Protein AF-A0AAW8Q696-F1 (afdb_monomer)

Mean predicted aligned error: 14.5 Å

Radius of gyration: 21.77 Å; Cα contacts (8 Å, |Δi|>4): 161; chains: 1; bounding box: 69×56×43 Å

Organism: Vibrio parahaemolyticus (NCBI:txid670)

pLDDT: mean 70.14, std 22.06, range [30.78, 92.94]

Sequence (154 aa):
MLDGVLHSCPKLLKLLSNDIFLSLIGHDKLLQNVKGGTFVVSIRLSGSVGLGGKNVDSDIRTVQRSINQLLGSLKGIKELKVDGKLGSRPENSKTVAAIKAFQKNLVGIARPDGRIDVNGRSHRKLTQAITVLSAKKSVPVSSSLKMKLKIKLE

Foldseek 3Di:
DDDDDDDDDDDPPPDPDPPVVDVLPPDDDPQDDDPDPQGQQADFDPWKPAVVIPQFLVRLLSLLSLLQLCVVQFPPQDRDDSRSDCPPDRVPGSLLVSQQSCCVRQLVDPGRPSMDGGVDSSNVSSSVVVSVSVVVVVPPPPPVVVVVVVVPPD

Secondary structure (DSSP, 8-state):
-------------S---THHHHHTS-S-------TTT--------SS-EETTS---HHHHHHHHHHHHHTGGGSTT-PPPP-SS---S-GGG-HHHHHHHHHIIIII--SS--SEE-TTSHHHHHHHHHHHHHHHHHH-TTTHHHHHHHHTT--

Structure (mmCIF, N/CA/C/O backbone):
data_AF-A0AAW8Q696-F1
#
_entry.id   AF-A0AAW8Q696-F1
#
loop_
_atom_site.group_PDB
_atom_site.id
_atom_site.type_symbol
_atom_site.label_atom_id
_atom_site.label_alt_id
_atom_site.label_comp_id
_atom_site.label_asym_id
_atom_site.label_entity_id
_atom_site.label_seq_id
_atom_site.pdbx_PDB_ins_code
_atom_site.Cartn_x
_atom_site.Cartn_y
_atom_site.Cartn_z
_atom_site.occupancy
_atom_site.B_iso_or_equiv
_atom_site.auth_seq_id
_atom_site.auth_comp_id
_atom_site.auth_asym_id
_atom_site.auth_atom_id
_atom_site.pdbx_PDB_model_num
ATOM 1 N N . MET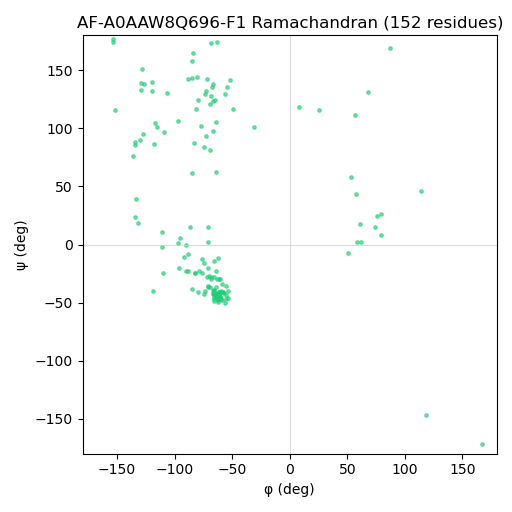 A 1 1 ? -51.187 41.915 -16.937 1.00 43.75 1 MET A N 1
ATOM 2 C CA . MET A 1 1 ? -51.667 41.929 -15.536 1.00 43.75 1 MET A CA 1
ATOM 3 C C . MET A 1 1 ? -52.135 40.526 -15.208 1.00 43.75 1 MET A C 1
ATOM 5 O O . MET A 1 1 ? -52.699 39.929 -16.117 1.00 43.75 1 MET A O 1
ATOM 9 N N . LEU A 1 2 ? -51.933 40.069 -13.960 1.00 37.84 2 LEU A N 1
ATOM 10 C CA . LEU A 1 2 ? -52.225 38.705 -13.462 1.00 37.84 2 LEU A CA 1
ATOM 11 C C . LEU A 1 2 ? -51.277 37.647 -14.096 1.00 37.84 2 LEU A C 1
ATOM 13 O O . LEU A 1 2 ? -51.055 37.695 -15.302 1.00 37.84 2 LEU A O 1
ATOM 17 N N . ASP A 1 3 ? -50.597 36.714 -13.414 1.00 36.19 3 ASP A N 1
ATOM 18 C CA . ASP A 1 3 ? -50.401 36.370 -11.984 1.00 36.19 3 ASP A CA 1
ATOM 19 C C . ASP A 1 3 ? -49.023 35.652 -11.826 1.00 36.19 3 ASP A C 1
ATOM 21 O O . ASP A 1 3 ? -48.371 35.382 -12.833 1.00 36.19 3 ASP A O 1
ATOM 25 N N . GLY A 1 4 ? -48.466 35.304 -10.651 1.00 39.47 4 GLY A N 1
ATOM 26 C CA . GLY A 1 4 ? -48.890 35.453 -9.247 1.00 39.47 4 GLY A CA 1
ATOM 27 C C . GLY A 1 4 ? -48.029 34.588 -8.283 1.00 39.47 4 GLY A C 1
ATOM 28 O O . GLY A 1 4 ? -47.050 33.984 -8.704 1.00 39.47 4 GLY A O 1
ATOM 29 N N . VAL A 1 5 ? -48.429 34.513 -7.002 1.00 40.44 5 VAL A N 1
ATOM 30 C CA . VAL A 1 5 ? -48.007 33.558 -5.931 1.00 40.44 5 VAL A CA 1
ATOM 31 C C . VAL A 1 5 ? -46.501 33.439 -5.563 1.00 40.44 5 VAL A C 1
ATOM 33 O O . VAL A 1 5 ? -45.688 32.827 -6.251 1.00 40.44 5 VAL A O 1
ATOM 36 N N . LEU A 1 6 ? -46.174 33.901 -4.345 1.00 40.28 6 LEU A N 1
ATOM 37 C CA . LEU A 1 6 ? -44.950 33.594 -3.575 1.00 40.28 6 LEU A CA 1
ATOM 38 C C . LEU A 1 6 ? -44.688 32.082 -3.435 1.00 40.28 6 LEU A C 1
ATOM 40 O O . LEU A 1 6 ? -45.605 31.369 -3.046 1.00 40.28 6 LEU A O 1
ATOM 44 N N . HIS A 1 7 ? -43.423 31.635 -3.513 1.00 36.94 7 HIS A N 1
ATOM 45 C CA . HIS A 1 7 ? -42.938 30.478 -2.734 1.00 36.94 7 HIS A CA 1
ATOM 46 C C . HIS A 1 7 ? -41.425 30.530 -2.414 1.00 36.94 7 HIS A C 1
ATOM 48 O O . HIS A 1 7 ? -40.574 30.437 -3.290 1.00 36.94 7 HIS A O 1
ATOM 54 N N . SER A 1 8 ? -41.132 30.623 -1.112 1.00 34.16 8 SER A N 1
ATOM 55 C CA . SER A 1 8 ? -39.975 30.098 -0.360 1.00 34.16 8 SER A CA 1
ATOM 56 C C . SER A 1 8 ? -38.618 29.833 -1.056 1.00 34.16 8 SER A C 1
ATOM 58 O O . SER A 1 8 ? -38.425 28.849 -1.769 1.00 34.16 8 SER A O 1
ATOM 60 N N . CYS A 1 9 ? -37.594 30.579 -0.630 1.00 35.03 9 CYS A N 1
ATOM 61 C CA . CYS A 1 9 ? -36.181 30.159 -0.646 1.00 35.03 9 CYS A CA 1
ATOM 62 C C . CYS A 1 9 ? -35.940 28.925 0.273 1.00 35.03 9 CYS A C 1
ATOM 64 O O . CYS A 1 9 ? -36.826 28.60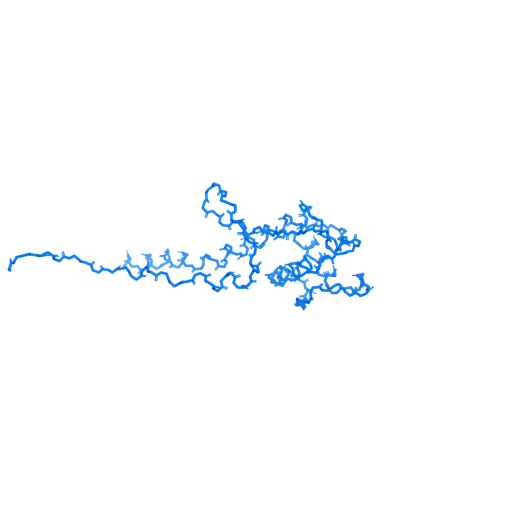1 1.070 1.00 35.03 9 CYS A O 1
ATOM 66 N N . PRO A 1 10 ? -34.738 28.295 0.323 1.00 43.28 10 PRO A N 1
ATOM 67 C CA . PRO A 1 10 ? -33.615 28.280 -0.629 1.00 43.28 10 PRO A CA 1
ATOM 68 C C . PRO A 1 10 ? -33.142 26.847 -0.998 1.00 43.28 10 PRO A C 1
ATOM 70 O O . PRO A 1 10 ? -33.110 25.956 -0.150 1.00 43.28 10 PRO A O 1
ATOM 73 N N . LYS A 1 11 ? -32.597 26.629 -2.208 1.00 34.66 11 LYS A N 1
ATOM 74 C CA . LYS A 1 11 ? -31.688 25.486 -2.470 1.00 34.66 11 LYS A CA 1
ATOM 75 C C . LYS A 1 11 ? -30.443 25.895 -3.255 1.00 34.66 11 LYS A C 1
ATOM 77 O O . LYS A 1 11 ? -30.344 25.711 -4.466 1.00 34.66 11 LYS A O 1
ATOM 82 N N . LEU A 1 12 ? -29.448 26.352 -2.492 1.00 34.38 12 LEU A N 1
ATOM 83 C CA . LEU A 1 12 ? -28.016 26.349 -2.819 1.00 34.38 12 LEU A CA 1
ATOM 84 C C . LEU A 1 12 ? -27.513 24.892 -2.958 1.00 34.38 12 LEU A C 1
ATOM 86 O O . LEU A 1 12 ? -26.712 24.399 -2.172 1.00 34.38 12 LEU A O 1
ATOM 90 N N . LEU A 1 13 ? -28.059 24.165 -3.937 1.00 33.81 13 LEU A N 1
ATOM 91 C CA . LEU A 1 13 ? -27.790 22.745 -4.174 1.00 33.81 13 LEU A CA 1
ATOM 92 C C . LEU A 1 13 ? -27.511 22.457 -5.657 1.00 33.81 13 LEU A C 1
ATOM 94 O O . LEU A 1 13 ? -27.927 21.437 -6.202 1.00 33.81 13 LEU A O 1
ATOM 98 N N . LYS A 1 14 ? -26.782 23.366 -6.313 1.00 35.00 14 LYS A N 1
ATOM 99 C CA . LYS A 1 14 ? -26.127 23.096 -7.594 1.00 35.00 14 LYS A CA 1
ATOM 100 C C . LYS A 1 14 ? -24.618 23.019 -7.390 1.00 35.00 14 LYS A C 1
ATOM 102 O O . LYS A 1 14 ? -23.929 24.028 -7.389 1.00 35.00 14 LYS A O 1
ATOM 107 N N . LEU A 1 15 ? -24.153 21.778 -7.259 1.00 34.69 15 LEU A N 1
ATOM 108 C CA . LEU A 1 15 ? -22.944 21.302 -7.932 1.00 34.69 15 LEU A CA 1
ATOM 109 C C . LEU A 1 15 ? -21.675 22.146 -7.717 1.00 34.69 15 LEU A C 1
ATOM 111 O O . LEU A 1 15 ? -21.010 22.518 -8.679 1.00 34.69 15 LEU A O 1
ATOM 115 N N . LEU A 1 16 ? -21.259 22.334 -6.461 1.00 30.78 16 LEU A N 1
ATOM 116 C CA . LEU A 1 16 ? -19.825 22.469 -6.191 1.00 30.78 16 LEU A CA 1
ATOM 117 C C . LEU A 1 16 ? -19.179 21.083 -6.309 1.00 30.78 16 LEU A C 1
ATOM 119 O O . LEU A 1 16 ? -19.064 20.336 -5.341 1.00 30.78 16 LEU A O 1
ATOM 123 N N . SER A 1 17 ? -18.868 20.752 -7.563 1.00 39.44 17 SER A N 1
ATOM 124 C CA . SER A 1 17 ? -17.909 19.765 -8.055 1.00 39.44 17 SER A CA 1
ATOM 125 C C . SER A 1 17 ? -17.248 18.837 -7.033 1.00 39.44 17 SER A C 1
ATOM 127 O O . SER A 1 17 ? -16.392 19.236 -6.245 1.00 39.44 17 SER A O 1
ATOM 129 N N . ASN A 1 18 ? -17.496 17.536 -7.200 1.00 39.22 18 ASN A N 1
ATOM 130 C CA . ASN A 1 18 ? -16.741 16.455 -6.551 1.00 39.22 18 ASN A CA 1
ATOM 131 C C . ASN A 1 18 ? -15.304 16.284 -7.121 1.00 39.22 18 ASN A C 1
ATOM 133 O O . ASN A 1 18 ? -14.650 15.266 -6.882 1.00 39.22 18 ASN A O 1
ATOM 137 N N . ASP A 1 19 ? -14.793 17.268 -7.866 1.00 41.81 19 ASP A N 1
ATOM 138 C CA . ASP A 1 19 ? -13.605 17.147 -8.725 1.00 41.81 19 ASP A CA 1
ATOM 139 C C . ASP A 1 19 ? -12.270 17.117 -7.963 1.00 41.81 19 ASP A C 1
ATOM 141 O O . ASP A 1 19 ? -11.265 16.625 -8.479 1.00 41.81 19 ASP A O 1
ATOM 145 N N . ILE A 1 20 ? -12.258 17.520 -6.688 1.00 42.31 20 ILE A N 1
ATOM 146 C CA . ILE A 1 20 ? -11.076 17.370 -5.821 1.00 42.31 20 ILE A CA 1
ATOM 147 C C . ILE A 1 20 ? -10.799 15.884 -5.509 1.00 42.31 20 ILE A C 1
ATOM 1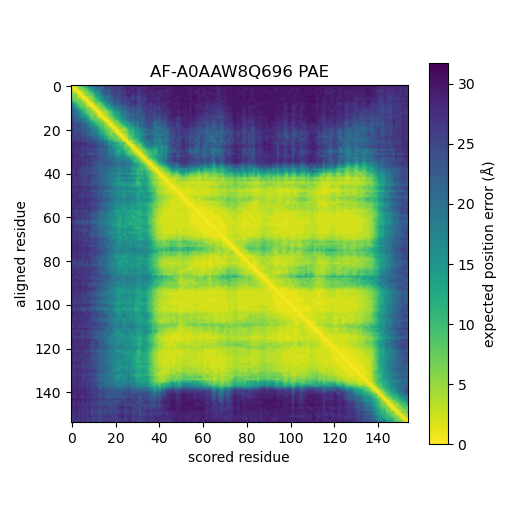49 O O . ILE A 1 20 ? -9.646 15.499 -5.306 1.00 42.31 20 ILE A O 1
ATOM 153 N N . PHE A 1 21 ? -11.820 15.014 -5.506 1.00 43.44 21 PHE A N 1
ATOM 154 C CA . PHE A 1 21 ? -11.644 13.602 -5.136 1.00 43.44 21 PHE A CA 1
ATOM 155 C C . PHE A 1 21 ? -11.271 12.685 -6.314 1.00 43.44 21 PHE A C 1
ATOM 157 O O . PHE A 1 21 ? -10.671 11.630 -6.095 1.00 43.44 21 PHE A O 1
ATOM 164 N N . LEU A 1 22 ? -11.584 13.078 -7.557 1.00 39.72 22 LEU A N 1
ATOM 165 C CA . LEU A 1 22 ? -11.191 12.328 -8.758 1.00 39.72 22 LEU A CA 1
ATOM 166 C C . LEU A 1 22 ? -9.729 12.579 -9.159 1.00 39.72 22 LEU A C 1
ATOM 168 O O . LEU A 1 22 ? -9.018 11.622 -9.462 1.00 39.72 22 LEU A O 1
ATOM 172 N N . SER A 1 23 ? -9.245 13.823 -9.069 1.00 37.66 23 SER A N 1
ATOM 173 C CA . SER A 1 23 ? -7.856 14.173 -9.421 1.00 37.66 23 SER A CA 1
ATOM 174 C C . SER A 1 23 ? -6.808 13.405 -8.590 1.00 37.66 23 SER A C 1
ATOM 176 O O . SER A 1 23 ? -5.766 12.985 -9.093 1.00 37.66 23 SER A O 1
ATOM 178 N N . LEU A 1 24 ? -7.108 13.114 -7.317 1.00 41.03 24 LEU A N 1
ATOM 179 C CA . LEU A 1 24 ? -6.182 12.416 -6.417 1.00 41.03 24 LEU A CA 1
ATOM 180 C C . LEU A 1 24 ? -6.077 10.894 -6.673 1.00 41.03 24 LEU A C 1
ATOM 182 O O . LEU A 1 24 ? -5.192 10.230 -6.121 1.00 41.03 24 LEU A O 1
ATOM 186 N N . ILE A 1 25 ? -6.985 10.315 -7.470 1.00 42.31 25 ILE A N 1
ATOM 187 C CA . ILE A 1 25 ? -7.128 8.863 -7.651 1.00 42.31 25 ILE A CA 1
ATOM 188 C C . ILE A 1 25 ? -7.320 8.546 -9.139 1.00 42.31 25 ILE A C 1
ATOM 190 O O . ILE A 1 25 ? -8.427 8.260 -9.584 1.00 42.31 25 ILE A O 1
ATOM 194 N N . GLY A 1 26 ? -6.209 8.612 -9.880 1.00 39.75 26 GLY A N 1
ATOM 195 C CA . GLY A 1 26 ? -6.126 8.564 -11.343 1.00 39.75 26 GLY A CA 1
ATOM 196 C C . GLY A 1 26 ? -7.188 7.742 -12.086 1.00 39.75 26 GLY A C 1
ATOM 197 O O . GLY A 1 26 ? -7.055 6.530 -12.206 1.00 39.75 26 GLY A O 1
ATOM 198 N N . HIS A 1 27 ? -8.172 8.466 -12.625 1.00 39.62 27 HIS A N 1
ATOM 199 C CA . HIS A 1 27 ? -8.895 8.294 -13.897 1.00 39.62 27 HIS A CA 1
ATOM 200 C C . HIS A 1 27 ? -9.535 6.951 -14.316 1.00 39.62 27 HIS A C 1
ATOM 202 O O . HIS A 1 27 ? -10.307 6.987 -15.268 1.00 39.62 27 HIS A O 1
ATOM 208 N N . ASP A 1 28 ? -9.355 5.824 -13.621 1.00 43.56 28 ASP A N 1
ATOM 209 C CA . ASP A 1 28 ? -10.126 4.597 -13.899 1.00 43.56 28 ASP A CA 1
ATOM 210 C C . ASP A 1 28 ? -10.799 4.041 -12.635 1.00 43.56 28 ASP A C 1
ATOM 212 O O . ASP A 1 28 ? -10.215 3.325 -11.815 1.00 43.56 28 ASP A O 1
ATOM 216 N N . LYS A 1 29 ? -12.066 4.426 -12.451 1.00 50.34 29 LYS A N 1
ATOM 217 C CA . LYS A 1 29 ? -12.941 3.917 -11.390 1.00 50.34 29 LYS A CA 1
ATOM 218 C C . LYS A 1 29 ? -14.315 3.574 -11.939 1.00 50.34 29 LYS A C 1
ATOM 220 O O . LYS A 1 29 ? -15.255 4.362 -11.844 1.00 50.34 29 LYS A O 1
ATOM 225 N N . LEU A 1 30 ? -14.458 2.341 -12.415 1.00 37.75 30 LEU A N 1
ATOM 226 C CA . LEU A 1 30 ? -15.775 1.749 -12.620 1.00 37.75 30 LEU A CA 1
ATOM 227 C C . LEU A 1 30 ? -16.484 1.592 -11.260 1.00 37.75 30 LEU A C 1
ATOM 229 O O . LEU A 1 30 ? -16.131 0.726 -10.453 1.00 37.75 30 LEU A O 1
ATOM 233 N N . LEU A 1 31 ? -17.464 2.459 -10.998 1.00 42.75 31 LEU A N 1
ATOM 234 C CA . LEU A 1 31 ? -18.213 2.516 -9.743 1.00 42.75 31 LEU A CA 1
ATOM 235 C C . LEU A 1 31 ? -19.171 1.324 -9.634 1.00 42.75 31 LEU A C 1
ATOM 237 O O . LEU A 1 31 ? -20.298 1.371 -10.122 1.00 42.75 31 LEU A O 1
ATOM 241 N N . GLN A 1 32 ? -18.734 0.238 -8.996 1.00 40.75 32 GLN A N 1
ATOM 242 C CA . GLN A 1 32 ? -19.605 -0.919 -8.794 1.00 40.75 32 GLN A CA 1
ATOM 243 C C . GLN A 1 32 ? -20.602 -0.651 -7.662 1.00 40.75 32 GLN A C 1
ATOM 245 O O . GLN A 1 32 ? -20.278 -0.702 -6.476 1.00 40.75 32 GLN A O 1
ATOM 250 N N . ASN A 1 33 ? -21.830 -0.347 -8.082 1.00 40.38 33 ASN A N 1
ATOM 251 C CA . ASN A 1 33 ? -22.988 -0.048 -7.252 1.00 40.38 33 ASN A CA 1
ATOM 252 C C . ASN A 1 33 ? -23.471 -1.303 -6.498 1.00 40.38 33 ASN A C 1
ATOM 254 O O . ASN A 1 33 ? -24.400 -1.992 -6.922 1.00 40.38 33 ASN A O 1
ATOM 258 N N . VAL A 1 34 ? -22.813 -1.630 -5.384 1.00 42.78 34 VAL A N 1
ATOM 259 C CA . VAL A 1 34 ? -23.270 -2.681 -4.467 1.00 42.78 34 VAL A CA 1
ATOM 260 C C . VAL A 1 34 ? -24.486 -2.193 -3.675 1.00 42.78 34 VAL A C 1
ATOM 262 O O . VAL A 1 34 ? -24.477 -1.103 -3.104 1.00 42.78 34 VAL A O 1
ATOM 265 N N . LYS A 1 35 ? -25.551 -3.007 -3.674 1.00 39.28 35 LYS A N 1
ATOM 266 C CA . LYS A 1 35 ? -26.872 -2.680 -3.110 1.00 39.28 35 LYS A CA 1
ATOM 267 C C . LYS A 1 35 ? -26.743 -2.120 -1.683 1.00 39.28 35 LYS A C 1
ATOM 269 O O . LYS A 1 35 ? -26.319 -2.842 -0.786 1.00 39.28 35 LYS A O 1
ATOM 274 N N . GLY A 1 36 ? -27.138 -0.858 -1.483 1.00 39.25 36 GLY A N 1
ATOM 275 C CA . GLY A 1 36 ? -27.087 -0.187 -0.174 1.00 39.25 36 GLY A CA 1
ATOM 276 C C . GLY A 1 36 ? -26.109 0.991 -0.065 1.00 39.25 36 GLY A C 1
ATOM 277 O O . GLY A 1 36 ? -25.370 1.074 0.913 1.00 39.25 36 GLY A O 1
ATOM 278 N N . GLY A 1 37 ? -26.090 1.899 -1.052 1.00 43.47 37 GLY A N 1
ATOM 279 C CA . GLY A 1 37 ? -25.585 3.283 -0.921 1.00 43.47 37 GLY A CA 1
ATOM 280 C C . GLY A 1 37 ? -24.103 3.481 -0.565 1.00 43.47 37 GLY A C 1
ATOM 281 O O . GLY A 1 37 ? -23.661 4.616 -0.397 1.00 43.47 37 GLY A O 1
ATOM 282 N N . THR A 1 38 ? -23.325 2.408 -0.435 1.00 45.44 38 THR A N 1
ATOM 283 C CA . THR A 1 38 ? -21.959 2.455 0.090 1.00 45.44 38 THR A CA 1
ATOM 284 C C . THR A 1 38 ? -20.966 2.507 -1.061 1.00 45.44 38 THR A C 1
ATOM 286 O O . THR A 1 38 ? -20.716 1.505 -1.728 1.00 45.44 38 THR A O 1
ATOM 289 N N . PHE A 1 39 ? -20.371 3.680 -1.282 1.00 55.53 39 PHE A N 1
ATOM 290 C CA . PHE A 1 39 ? -19.318 3.873 -2.277 1.00 55.53 39 PHE A CA 1
ATOM 291 C C . PHE A 1 39 ? -18.051 3.101 -1.871 1.00 55.53 39 PHE A C 1
ATOM 293 O O . PHE A 1 39 ? -17.256 3.555 -1.046 1.00 55.53 39 PHE A O 1
ATOM 300 N N . VAL A 1 40 ? -17.864 1.908 -2.438 1.00 56.84 40 VAL A N 1
ATOM 301 C CA . VAL A 1 40 ? -16.670 1.089 -2.202 1.00 56.84 40 VAL A CA 1
ATOM 302 C C . VAL A 1 40 ? -15.498 1.595 -3.043 1.00 56.84 40 VAL A C 1
ATOM 304 O O . VAL A 1 40 ? -15.575 1.690 -4.268 1.00 56.84 40 VAL A O 1
ATOM 307 N N . VAL A 1 41 ? -14.372 1.905 -2.396 1.00 72.12 41 VAL A N 1
ATOM 308 C CA . VAL A 1 41 ? -13.147 2.296 -3.103 1.00 72.12 41 VAL A CA 1
ATOM 309 C C . VAL A 1 41 ? -12.427 1.026 -3.538 1.00 72.12 41 VAL A C 1
ATOM 311 O O . VAL A 1 41 ? -11.573 0.512 -2.819 1.00 72.12 41 VAL A O 1
ATOM 314 N N . SER A 1 42 ? -12.780 0.510 -4.717 1.00 72.00 42 SER A N 1
ATOM 315 C CA . SER A 1 42 ? -12.051 -0.606 -5.323 1.00 72.00 42 SER A CA 1
ATOM 316 C C . SER A 1 42 ? -10.644 -0.157 -5.704 1.00 72.00 42 SER A C 1
ATOM 318 O O . SER A 1 42 ? -10.478 0.767 -6.499 1.00 72.00 42 SER A O 1
ATOM 320 N N . ILE A 1 43 ? -9.637 -0.851 -5.180 1.00 83.19 43 ILE A N 1
ATOM 321 C CA . ILE A 1 43 ? -8.294 -0.842 -5.760 1.00 83.19 43 ILE A CA 1
ATOM 322 C C . ILE A 1 43 ? -8.283 -1.911 -6.860 1.00 83.19 43 ILE A C 1
ATOM 324 O O . ILE A 1 43 ? -8.962 -2.935 -6.748 1.00 83.19 43 ILE A O 1
ATOM 328 N N . ARG A 1 44 ? -7.572 -1.644 -7.955 1.00 85.06 44 ARG A N 1
ATOM 329 C CA . ARG A 1 44 ? -7.316 -2.600 -9.035 1.00 85.06 44 ARG A CA 1
ATOM 330 C C . ARG A 1 44 ? -5.809 -2.661 -9.249 1.00 85.06 44 ARG A C 1
ATOM 332 O O . ARG A 1 44 ? -5.149 -1.628 -9.200 1.00 85.06 44 ARG A O 1
ATOM 339 N N . LEU A 1 45 ? -5.292 -3.870 -9.445 1.00 85.81 45 LEU A N 1
ATOM 340 C CA . LEU A 1 45 ? -3.895 -4.137 -9.778 1.00 85.81 45 LEU A CA 1
ATOM 341 C C . LEU A 1 45 ? -3.885 -5.046 -11.009 1.00 85.81 45 LEU A C 1
ATOM 343 O O . LEU A 1 45 ? -4.627 -6.030 -11.043 1.00 85.81 45 LEU A O 1
ATOM 347 N N . SER A 1 46 ? -3.070 -4.719 -12.010 1.00 87.56 46 SER A N 1
ATOM 348 C CA . SER A 1 46 ? -2.907 -5.518 -13.234 1.00 87.56 46 SER A CA 1
ATOM 349 C C . SER A 1 46 ? -2.002 -6.743 -13.041 1.00 87.56 46 SER A C 1
ATOM 351 O O . SER A 1 46 ? -2.090 -7.721 -13.785 1.00 87.56 46 SER A O 1
ATOM 353 N N . GLY A 1 47 ? -1.126 -6.702 -12.036 1.00 87.75 47 GLY A N 1
ATOM 354 C CA . GLY A 1 47 ? -0.227 -7.779 -11.649 1.00 87.75 47 GLY A CA 1
ATOM 355 C C . GLY A 1 47 ? 0.157 -7.713 -10.171 1.00 87.75 47 GLY A C 1
ATOM 356 O O . GLY A 1 47 ? -0.242 -6.814 -9.432 1.00 87.75 47 GLY A O 1
ATOM 357 N N . SER A 1 48 ? 0.927 -8.702 -9.721 1.00 90.88 48 SER A N 1
ATOM 358 C CA . SER A 1 48 ? 1.427 -8.741 -8.347 1.00 90.88 48 SER A CA 1
ATOM 359 C C . SER A 1 48 ? 2.525 -7.695 -8.114 1.00 90.88 48 SER A C 1
ATOM 361 O O . SER A 1 48 ? 3.364 -7.455 -8.985 1.00 90.88 48 SER A O 1
ATOM 363 N N . VAL A 1 49 ? 2.534 -7.085 -6.927 1.00 90.81 49 VAL A N 1
ATOM 364 C CA . VAL A 1 49 ? 3.475 -6.017 -6.543 1.00 90.81 49 VAL A CA 1
ATOM 365 C C . VAL A 1 49 ? 4.304 -6.441 -5.335 1.00 90.81 49 VAL A C 1
ATOM 367 O O . VAL A 1 49 ? 3.750 -6.886 -4.333 1.00 90.81 49 VAL A O 1
ATOM 370 N N . GLY A 1 50 ? 5.621 -6.254 -5.397 1.00 90.75 50 GLY A N 1
ATOM 371 C CA . GLY A 1 50 ? 6.565 -6.542 -4.320 1.00 90.75 50 GLY A CA 1
ATOM 372 C C . GLY A 1 50 ? 7.596 -7.608 -4.698 1.00 90.75 50 GLY A C 1
ATOM 373 O O . GLY A 1 50 ? 8.040 -7.695 -5.846 1.00 90.75 50 GLY A O 1
ATOM 374 N N . LEU A 1 51 ? 8.009 -8.416 -3.719 1.00 90.94 51 LEU A N 1
ATOM 375 C CA . LEU A 1 51 ? 9.011 -9.466 -3.928 1.00 90.94 51 LEU A CA 1
ATOM 376 C C . LEU A 1 51 ? 8.505 -10.550 -4.893 1.00 90.94 51 LEU A C 1
ATOM 378 O O . LEU A 1 51 ? 7.438 -11.129 -4.691 1.00 90.94 51 LEU A O 1
ATOM 382 N N . GLY A 1 52 ? 9.264 -10.799 -5.966 1.00 86.06 52 GLY A N 1
ATOM 383 C CA . GLY A 1 52 ? 8.889 -11.739 -7.032 1.00 86.06 52 GLY A CA 1
ATOM 384 C C . GLY A 1 52 ? 7.596 -11.380 -7.783 1.00 86.06 52 GLY A C 1
ATOM 385 O O . GLY A 1 52 ? 6.983 -12.261 -8.386 1.00 86.06 52 GLY A O 1
ATOM 386 N N . GLY A 1 53 ? 7.132 -10.129 -7.690 1.00 88.50 53 GLY A N 1
ATOM 387 C CA . GLY A 1 53 ? 5.935 -9.641 -8.377 1.00 88.50 53 GLY A CA 1
ATOM 388 C C . GLY A 1 53 ? 6.191 -9.206 -9.824 1.00 88.50 53 GLY A C 1
ATOM 389 O O . GLY A 1 53 ? 7.331 -8.956 -10.213 1.00 88.50 53 GLY A O 1
ATOM 390 N N . LYS A 1 54 ? 5.114 -9.049 -10.608 1.00 90.12 54 LYS A N 1
ATOM 391 C CA . LYS A 1 54 ? 5.164 -8.457 -11.962 1.00 90.12 54 LYS A CA 1
ATOM 392 C C . LYS A 1 54 ? 5.624 -6.994 -11.936 1.00 90.12 54 LYS A C 1
ATOM 394 O O . LYS A 1 54 ? 6.259 -6.548 -12.883 1.00 90.12 54 LYS A O 1
ATOM 399 N N . ASN A 1 55 ? 5.336 -6.269 -10.850 1.00 90.12 55 ASN A N 1
ATOM 400 C CA . ASN A 1 55 ? 5.932 -4.962 -10.557 1.00 90.12 55 ASN A CA 1
ATOM 401 C C . ASN A 1 55 ? 5.710 -3.903 -11.656 1.00 90.12 55 ASN A C 1
ATOM 403 O O . ASN A 1 55 ? 6.613 -3.145 -12.002 1.00 90.12 55 ASN A O 1
ATOM 407 N N . VAL A 1 56 ? 4.480 -3.839 -12.178 1.00 91.00 56 VAL A N 1
ATOM 408 C CA . VAL A 1 56 ? 4.037 -2.801 -13.124 1.00 91.00 56 VAL A CA 1
ATOM 409 C C . VAL A 1 56 ? 4.008 -1.440 -12.418 1.00 91.00 56 VAL A C 1
ATOM 411 O O . VAL A 1 56 ? 3.560 -1.351 -11.273 1.00 91.00 56 VAL A O 1
ATOM 414 N N . ASP A 1 57 ? 4.468 -0.371 -13.076 1.00 90.38 57 ASP A N 1
ATOM 415 C CA . ASP A 1 57 ? 4.634 0.941 -12.432 1.00 90.38 57 ASP A CA 1
ATOM 416 C C . ASP A 1 57 ? 3.300 1.518 -11.918 1.00 90.38 57 ASP A C 1
ATOM 418 O O . ASP A 1 57 ? 3.238 2.011 -10.789 1.00 90.38 57 ASP A O 1
ATOM 422 N N . SER A 1 58 ? 2.216 1.376 -12.690 1.00 87.19 58 SER A N 1
ATOM 423 C CA . SER A 1 58 ? 0.853 1.776 -12.314 1.00 87.19 58 SER A CA 1
ATOM 424 C C . SER A 1 58 ? 0.400 1.130 -11.002 1.00 87.19 58 SER A C 1
ATOM 426 O O . SER A 1 58 ? -0.152 1.795 -10.118 1.00 87.19 58 SER A O 1
ATOM 428 N N . ASP A 1 59 ? 0.689 -0.160 -10.847 1.00 87.50 59 ASP A N 1
ATOM 429 C CA . ASP A 1 59 ? 0.328 -0.956 -9.680 1.00 87.50 59 ASP A CA 1
ATOM 430 C C . ASP A 1 59 ? 1.210 -0.576 -8.479 1.00 87.50 59 ASP A C 1
ATOM 432 O O . ASP A 1 59 ? 0.706 -0.406 -7.366 1.00 87.50 59 ASP A O 1
ATOM 436 N N . ILE A 1 60 ? 2.509 -0.332 -8.701 1.00 90.06 60 ILE A N 1
ATOM 437 C CA . ILE A 1 60 ? 3.431 0.165 -7.668 1.00 90.06 60 ILE A CA 1
ATOM 438 C C . ILE A 1 60 ? 2.990 1.545 -7.161 1.00 90.06 60 ILE A C 1
ATOM 440 O O . ILE A 1 60 ? 2.880 1.726 -5.948 1.00 90.06 60 ILE A O 1
ATOM 444 N N . ARG A 1 61 ? 2.672 2.503 -8.046 1.00 91.56 61 ARG A N 1
ATOM 4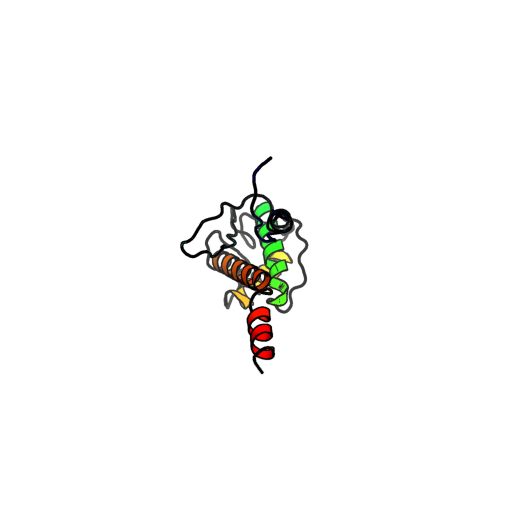45 C CA . ARG A 1 61 ? 2.157 3.835 -7.656 1.00 91.56 61 ARG A CA 1
ATOM 446 C C . ARG A 1 61 ? 0.873 3.720 -6.844 1.00 91.56 61 ARG A C 1
ATOM 448 O O . ARG A 1 61 ? 0.683 4.445 -5.867 1.00 91.56 61 ARG A O 1
ATOM 455 N N . THR A 1 62 ? -0.006 2.804 -7.243 1.00 89.12 62 THR A N 1
ATOM 456 C CA . THR A 1 62 ? -1.276 2.538 -6.562 1.00 89.12 62 THR A CA 1
ATOM 457 C C . THR A 1 62 ? -1.046 1.994 -5.153 1.00 89.12 62 THR A C 1
ATOM 459 O O . THR A 1 62 ? -1.641 2.502 -4.198 1.00 89.12 62 THR A O 1
ATOM 462 N N . VAL A 1 63 ? -0.122 1.043 -4.983 1.00 89.88 63 VAL A N 1
ATOM 463 C CA . VAL A 1 63 ? 0.275 0.515 -3.668 1.00 89.88 63 VAL A CA 1
ATOM 464 C C . VAL A 1 63 ? 0.973 1.582 -2.815 1.00 89.88 63 VAL A C 1
ATOM 466 O O . VAL A 1 63 ? 0.577 1.770 -1.666 1.00 89.88 63 VAL A O 1
ATOM 469 N N . GLN A 1 64 ? 1.936 2.333 -3.362 1.00 92.81 64 GLN A N 1
ATOM 470 C CA . GLN A 1 64 ? 2.633 3.427 -2.666 1.00 92.81 64 GLN A CA 1
ATOM 471 C C . GLN A 1 64 ? 1.642 4.477 -2.134 1.00 92.81 64 GLN A C 1
ATOM 473 O O . GLN A 1 64 ? 1.647 4.784 -0.942 1.00 92.81 64 GLN A O 1
ATOM 478 N N . ARG A 1 65 ? 0.726 4.967 -2.983 1.00 90.69 65 ARG A N 1
ATOM 479 C CA . ARG A 1 65 ? -0.313 5.937 -2.590 1.00 90.69 65 ARG A CA 1
ATOM 480 C C . ARG A 1 65 ? -1.253 5.373 -1.518 1.00 90.69 65 ARG A C 1
ATOM 482 O O . ARG A 1 65 ? -1.577 6.079 -0.566 1.00 90.69 65 ARG A O 1
ATOM 489 N N . SER A 1 66 ? -1.667 4.112 -1.647 1.00 88.88 66 SER A N 1
ATOM 490 C CA . SER A 1 66 ? -2.565 3.461 -0.680 1.00 88.88 66 SER A CA 1
ATOM 491 C C . SER A 1 66 ? -1.897 3.269 0.685 1.00 88.88 66 SER A C 1
ATOM 493 O O . SER A 1 66 ? -2.506 3.535 1.717 1.00 88.88 66 SER A O 1
ATOM 495 N N . ILE A 1 67 ? -0.624 2.865 0.711 1.00 89.94 67 ILE A N 1
ATOM 496 C CA . ILE A 1 67 ? 0.156 2.755 1.950 1.00 89.94 67 ILE A CA 1
ATOM 497 C C . ILE A 1 67 ? 0.332 4.132 2.604 1.00 89.94 67 ILE A C 1
ATOM 499 O O . ILE A 1 67 ? 0.132 4.242 3.812 1.00 89.94 67 ILE A O 1
ATOM 503 N N . ASN A 1 68 ? 0.607 5.186 1.827 1.00 90.38 68 ASN A N 1
ATOM 504 C CA . ASN A 1 68 ? 0.712 6.550 2.357 1.00 90.38 68 ASN A CA 1
ATOM 505 C C . ASN A 1 68 ? -0.594 7.019 3.023 1.00 90.38 68 ASN A C 1
ATOM 507 O O . ASN A 1 68 ? -0.577 7.600 4.106 1.00 90.38 68 ASN A O 1
ATOM 511 N N . GLN A 1 69 ? -1.751 6.689 2.441 1.00 85.75 69 GLN A N 1
ATOM 512 C CA . GLN A 1 69 ? -3.054 6.964 3.061 1.00 85.75 69 GLN A CA 1
ATOM 513 C C . GLN A 1 69 ? -3.273 6.205 4.385 1.00 85.75 69 GLN A C 1
ATOM 515 O O . GLN A 1 69 ? -4.066 6.654 5.213 1.00 85.75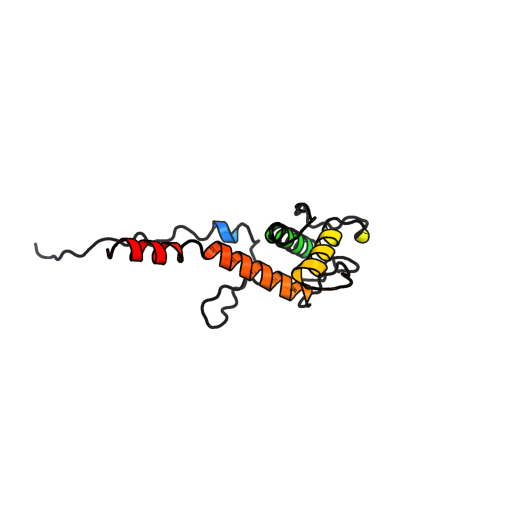 69 GLN A O 1
ATOM 520 N N . LEU A 1 70 ? -2.567 5.089 4.599 1.00 85.19 70 LEU A N 1
ATOM 521 C CA . LEU A 1 70 ? -2.657 4.219 5.777 1.00 85.19 70 LEU A CA 1
ATOM 522 C C . LEU A 1 70 ? -1.579 4.484 6.843 1.00 85.19 70 LEU A C 1
ATOM 524 O O . LEU A 1 70 ? -1.596 3.805 7.869 1.00 85.19 70 LEU A O 1
ATOM 528 N N . LEU A 1 71 ? -0.678 5.462 6.665 1.00 85.19 71 LEU A N 1
ATOM 529 C CA . LEU A 1 71 ? 0.441 5.722 7.594 1.00 85.19 71 LEU A CA 1
ATOM 530 C C . LEU A 1 71 ? -0.006 5.914 9.048 1.00 85.19 71 LEU A C 1
ATOM 532 O O . LEU A 1 71 ? 0.600 5.348 9.951 1.00 85.19 71 LEU A O 1
ATOM 536 N N . GLY A 1 72 ? -1.124 6.609 9.286 1.00 79.06 72 GLY A N 1
ATOM 537 C CA . GLY A 1 72 ? -1.688 6.780 10.635 1.00 79.06 72 GLY A CA 1
ATOM 538 C C . GLY A 1 72 ? -2.126 5.475 11.323 1.00 79.06 72 GLY A C 1
ATOM 539 O O . GLY A 1 72 ? -2.418 5.475 12.513 1.00 79.06 72 GLY A O 1
ATOM 540 N N . SER A 1 73 ? -2.186 4.356 10.594 1.00 76.12 73 SER A N 1
ATOM 541 C CA . SER A 1 73 ? -2.450 3.004 11.112 1.00 76.12 73 SER A CA 1
ATOM 542 C C . SER A 1 73 ? -1.230 2.068 11.033 1.00 76.12 73 SER A C 1
ATOM 544 O O . SER A 1 73 ? -1.319 0.922 11.470 1.00 76.12 73 SER A O 1
ATOM 546 N N . LEU A 1 74 ? -0.095 2.524 10.490 1.00 79.88 74 LEU A N 1
ATOM 547 C CA . LEU A 1 74 ? 1.122 1.733 10.287 1.00 79.88 74 LEU A CA 1
ATOM 548 C C . LEU A 1 74 ? 2.270 2.283 11.140 1.00 79.88 74 LEU A C 1
ATOM 550 O O . LEU A 1 74 ? 2.926 3.260 10.787 1.00 79.88 74 LEU A O 1
ATOM 554 N N . LYS A 1 75 ? 2.551 1.624 12.268 1.00 76.56 75 LYS A N 1
ATOM 555 C CA . LYS A 1 75 ? 3.659 2.013 13.152 1.00 76.56 75 LYS A CA 1
ATOM 556 C C . LYS A 1 75 ? 5.016 1.770 12.475 1.00 76.56 75 LYS A C 1
ATOM 558 O O . LYS A 1 75 ? 5.246 0.705 11.907 1.00 76.56 75 LYS A O 1
ATOM 563 N N . GLY A 1 76 ? 5.924 2.741 12.592 1.00 75.94 76 GLY A N 1
ATOM 564 C CA . GLY A 1 76 ? 7.327 2.613 12.171 1.00 75.94 76 GLY A CA 1
ATOM 565 C C . GLY A 1 76 ? 7.603 2.771 10.670 1.00 75.94 76 GLY A C 1
ATOM 566 O O . GLY A 1 76 ? 8.735 2.547 10.249 1.00 75.94 76 GLY A O 1
ATOM 567 N N . ILE A 1 77 ? 6.616 3.167 9.859 1.00 83.88 77 ILE A N 1
ATOM 568 C CA . ILE A 1 77 ? 6.793 3.423 8.422 1.00 83.88 77 ILE A CA 1
ATOM 569 C C . ILE A 1 77 ? 6.769 4.928 8.147 1.00 83.88 77 ILE A C 1
ATOM 571 O O . ILE A 1 77 ? 5.879 5.640 8.603 1.00 83.88 77 ILE A O 1
ATOM 575 N N . LYS A 1 78 ? 7.766 5.408 7.394 1.00 85.81 78 LYS A N 1
ATOM 576 C CA . LYS A 1 78 ? 7.802 6.771 6.842 1.00 85.81 78 LYS A CA 1
ATOM 577 C C . LYS A 1 78 ? 7.039 6.817 5.518 1.00 85.81 78 LYS A C 1
ATOM 579 O O . LYS A 1 78 ? 6.912 5.795 4.847 1.00 85.81 78 LYS A O 1
ATOM 584 N N . GLU A 1 79 ? 6.585 8.005 5.130 1.00 88.19 79 GLU A N 1
ATOM 585 C CA . GLU A 1 79 ? 5.937 8.215 3.836 1.00 88.19 79 GLU A CA 1
ATOM 586 C C . GLU A 1 79 ? 6.819 7.741 2.667 1.00 88.19 79 GLU A C 1
ATOM 588 O O . GLU A 1 79 ? 8.031 7.976 2.630 1.00 88.19 79 GLU A O 1
ATOM 593 N N . LEU A 1 80 ? 6.202 7.035 1.717 1.00 88.88 80 LEU A N 1
ATOM 594 C CA . LEU A 1 80 ? 6.851 6.551 0.505 1.00 88.88 80 LEU A CA 1
ATOM 595 C C . LEU A 1 80 ? 6.781 7.606 -0.597 1.00 88.88 80 LEU A C 1
ATOM 597 O O . LEU A 1 80 ? 5.744 8.231 -0.816 1.00 88.88 80 LEU A O 1
ATOM 601 N N . LYS A 1 81 ? 7.847 7.727 -1.388 1.00 90.44 81 LYS A N 1
ATOM 602 C CA . LYS A 1 81 ? 7.785 8.470 -2.650 1.00 90.44 81 LYS A CA 1
ATOM 603 C C . LYS A 1 81 ? 6.900 7.698 -3.636 1.00 90.44 81 LYS A C 1
ATOM 605 O O . LYS A 1 81 ? 7.137 6.515 -3.857 1.00 90.44 81 LYS A O 1
ATOM 610 N N . VAL A 1 82 ? 5.902 8.350 -4.238 1.00 90.81 82 VAL A N 1
ATOM 611 C CA . VAL A 1 82 ? 4.999 7.726 -5.231 1.00 90.81 82 VAL A CA 1
ATOM 612 C C . VAL A 1 82 ? 5.628 7.778 -6.632 1.00 90.81 82 VAL A C 1
ATOM 614 O O . VAL A 1 82 ? 5.138 8.433 -7.552 1.00 90.81 82 VAL A O 1
ATOM 617 N N . ASP A 1 83 ? 6.783 7.133 -6.779 1.00 86.44 83 ASP A N 1
ATOM 618 C CA . ASP A 1 83 ? 7.593 7.135 -8.002 1.00 86.44 83 ASP A CA 1
ATOM 619 C C . ASP A 1 83 ? 7.287 5.982 -8.972 1.00 86.44 83 ASP A C 1
ATOM 621 O O . ASP A 1 83 ? 7.741 6.030 -10.116 1.00 86.44 83 ASP A O 1
ATOM 625 N N . GLY A 1 84 ? 6.501 4.985 -8.551 1.00 87.62 84 GLY A N 1
ATOM 626 C CA . GLY A 1 84 ? 6.217 3.784 -9.339 1.00 87.62 84 GLY A CA 1
ATOM 627 C C . GLY A 1 84 ? 7.377 2.795 -9.408 1.00 87.62 84 GLY A C 1
ATOM 628 O O . GLY A 1 84 ? 7.368 1.915 -10.263 1.00 87.62 84 GLY A O 1
ATOM 629 N N . LYS A 1 85 ? 8.389 2.928 -8.540 1.00 88.88 85 LYS A N 1
ATOM 630 C CA . LYS A 1 85 ? 9.603 2.109 -8.573 1.00 88.88 85 LYS A CA 1
ATOM 631 C C . LYS A 1 85 ? 9.784 1.311 -7.283 1.00 88.88 85 LYS A C 1
ATOM 633 O O . LYS A 1 85 ? 9.592 1.790 -6.168 1.00 88.88 85 LYS A O 1
ATOM 638 N N . LEU A 1 86 ? 10.223 0.066 -7.447 1.00 85.25 86 LEU A N 1
ATOM 639 C CA . LEU A 1 86 ? 10.771 -0.744 -6.356 1.00 85.25 86 LEU A CA 1
ATOM 640 C C . LEU A 1 86 ? 12.293 -0.562 -6.219 1.00 85.25 86 LEU A C 1
ATOM 642 O O . LEU A 1 86 ? 12.821 -0.728 -5.122 1.00 85.25 86 LEU A O 1
ATOM 646 N N . GLY A 1 87 ? 12.972 -0.141 -7.289 1.00 82.38 87 GLY A N 1
ATOM 647 C CA . GLY A 1 87 ? 14.434 -0.067 -7.373 1.00 82.38 87 GLY A CA 1
ATOM 648 C C . GLY A 1 87 ? 15.055 -1.388 -7.839 1.00 82.38 87 GLY A C 1
ATOM 649 O O . GLY A 1 87 ? 14.376 -2.409 -7.905 1.00 82.38 87 GLY A O 1
ATOM 650 N N . SER A 1 88 ? 16.350 -1.368 -8.164 1.00 81.06 88 SER A N 1
ATOM 651 C CA . SER A 1 88 ? 17.069 -2.508 -8.767 1.00 81.06 88 SER A CA 1
ATOM 652 C C . SER A 1 88 ? 17.202 -3.736 -7.854 1.00 81.06 88 SER A C 1
ATOM 654 O O . SER A 1 88 ? 17.552 -4.812 -8.320 1.00 81.06 88 SER A O 1
ATOM 656 N N . ARG A 1 89 ? 16.943 -3.566 -6.552 1.00 84.75 89 ARG A N 1
ATOM 657 C CA . ARG A 1 89 ? 16.977 -4.601 -5.512 1.00 84.75 89 ARG A CA 1
ATOM 658 C C . ARG A 1 89 ? 15.680 -4.543 -4.695 1.00 84.75 89 ARG A C 1
ATOM 660 O O . ARG A 1 89 ? 15.618 -3.771 -3.731 1.00 84.75 89 ARG A O 1
ATOM 667 N N . PRO A 1 90 ? 14.614 -5.272 -5.084 1.00 82.56 90 PRO A N 1
ATOM 668 C CA . PRO A 1 90 ? 13.301 -5.162 -4.445 1.00 82.56 90 PRO A CA 1
ATOM 669 C C . PRO A 1 90 ? 13.327 -5.526 -2.953 1.00 82.56 90 PRO A C 1
ATOM 671 O O . PRO A 1 90 ? 12.582 -4.941 -2.171 1.00 82.56 90 PRO A O 1
ATOM 674 N N . GLU A 1 91 ? 14.217 -6.418 -2.522 1.00 84.38 91 GLU A N 1
ATOM 675 C CA . GLU A 1 91 ? 14.419 -6.802 -1.122 1.00 84.38 91 GLU A CA 1
ATOM 676 C C . GLU A 1 91 ? 14.861 -5.641 -0.219 1.00 84.38 91 GLU A C 1
ATOM 678 O O . GLU A 1 91 ? 14.471 -5.601 0.947 1.00 84.38 91 GLU A O 1
ATOM 683 N N . ASN A 1 92 ? 15.577 -4.660 -0.778 1.00 86.12 92 ASN A N 1
ATOM 684 C CA . ASN A 1 92 ? 16.008 -3.437 -0.093 1.00 86.12 92 ASN A CA 1
ATOM 685 C C . ASN A 1 92 ? 15.049 -2.253 -0.329 1.00 86.12 92 ASN A C 1
ATOM 687 O O . ASN A 1 92 ? 15.318 -1.121 0.081 1.00 86.12 92 ASN A O 1
ATOM 691 N N . SER A 1 93 ? 13.921 -2.485 -1.004 1.00 88.25 93 SER A N 1
ATOM 692 C CA . SER A 1 93 ? 12.977 -1.429 -1.341 1.00 88.25 93 SER A CA 1
ATOM 693 C C . SER A 1 93 ? 12.198 -0.941 -0.123 1.00 88.25 93 SER A C 1
ATOM 695 O O . SER A 1 93 ? 11.554 -1.723 0.583 1.00 88.25 93 SER A O 1
ATOM 697 N N . LYS A 1 94 ? 12.131 0.385 0.047 1.00 89.81 94 LYS A N 1
ATOM 698 C CA . LYS A 1 94 ? 11.233 1.034 1.019 1.00 89.81 94 LYS A CA 1
ATOM 699 C C . LYS A 1 94 ? 9.772 0.620 0.793 1.00 89.81 94 LYS A C 1
ATOM 701 O O . LYS A 1 94 ? 9.043 0.406 1.759 1.00 89.81 94 LYS A O 1
ATOM 706 N N . THR A 1 95 ? 9.372 0.424 -0.467 1.00 91.00 95 THR A N 1
ATOM 707 C CA . THR A 1 95 ? 8.035 -0.061 -0.836 1.00 91.00 95 THR A CA 1
ATOM 708 C C . THR A 1 95 ? 7.791 -1.483 -0.312 1.00 91.00 95 THR A C 1
ATOM 710 O O . THR A 1 95 ? 6.759 -1.723 0.306 1.00 91.00 95 THR A O 1
ATOM 713 N N . VAL A 1 96 ? 8.744 -2.418 -0.454 1.00 91.69 96 VAL A N 1
ATOM 714 C CA . VAL A 1 96 ? 8.617 -3.789 0.098 1.00 91.69 96 VAL A CA 1
ATOM 715 C C . VAL A 1 96 ? 8.608 -3.785 1.622 1.00 91.69 96 VAL A C 1
ATOM 717 O O . VAL A 1 96 ? 7.779 -4.470 2.219 1.00 91.69 96 VAL A O 1
ATOM 720 N N . ALA A 1 97 ? 9.476 -3.001 2.266 1.00 91.25 97 ALA A N 1
ATOM 721 C CA . ALA A 1 97 ? 9.482 -2.870 3.724 1.00 91.25 97 ALA A CA 1
ATOM 722 C C . ALA A 1 97 ? 8.118 -2.387 4.255 1.00 91.25 97 ALA A C 1
ATOM 724 O O . ALA A 1 97 ? 7.585 -2.941 5.219 1.00 91.25 97 ALA A O 1
ATOM 725 N N . ALA A 1 98 ? 7.503 -1.420 3.572 1.00 91.25 98 ALA A N 1
ATOM 726 C CA . ALA A 1 98 ? 6.178 -0.926 3.913 1.00 91.25 98 ALA A CA 1
ATOM 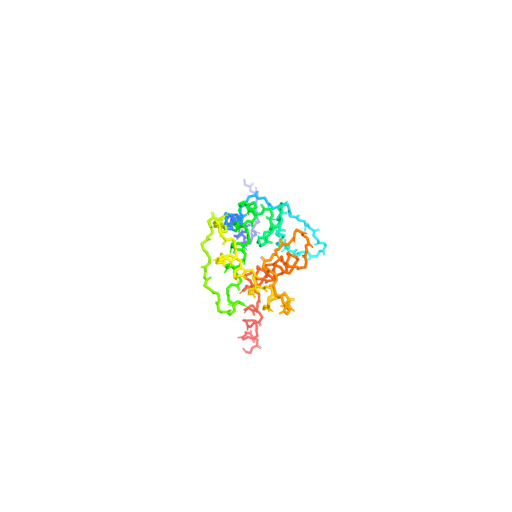727 C C . ALA A 1 98 ? 5.051 -1.930 3.602 1.00 91.25 98 ALA A C 1
ATOM 729 O O . ALA A 1 98 ? 4.128 -2.052 4.406 1.00 91.25 98 ALA A O 1
ATOM 730 N N . ILE A 1 99 ? 5.137 -2.711 2.513 1.00 91.50 99 ILE A N 1
ATOM 731 C CA . ILE A 1 99 ? 4.214 -3.836 2.258 1.00 91.50 99 ILE A CA 1
ATOM 732 C C . ILE A 1 99 ? 4.313 -4.868 3.393 1.00 91.50 99 ILE A C 1
ATOM 734 O O . ILE A 1 99 ? 3.284 -5.290 3.920 1.00 91.50 99 ILE A O 1
ATOM 738 N N . LYS A 1 100 ? 5.526 -5.228 3.837 1.00 92.25 100 LYS A N 1
ATOM 739 C CA . LYS A 1 100 ? 5.724 -6.165 4.957 1.00 92.25 100 LYS A CA 1
ATOM 740 C C . LYS A 1 100 ? 5.117 -5.639 6.260 1.00 92.25 100 LYS A C 1
ATOM 742 O O . LYS A 1 100 ? 4.446 -6.380 6.979 1.00 92.25 100 LYS A O 1
ATOM 747 N N . ALA A 1 101 ? 5.290 -4.350 6.550 1.00 90.94 101 ALA A N 1
ATOM 748 C CA . ALA A 1 101 ? 4.662 -3.714 7.705 1.00 90.94 101 ALA A CA 1
ATOM 749 C C . ALA A 1 101 ? 3.129 -3.646 7.583 1.00 90.94 101 ALA A C 1
ATOM 751 O O . ALA A 1 101 ? 2.438 -3.905 8.568 1.00 90.94 101 ALA A O 1
ATOM 752 N N . PHE A 1 102 ? 2.584 -3.367 6.396 1.00 91.62 102 PHE A N 1
ATOM 753 C CA . PHE A 1 102 ? 1.145 -3.427 6.126 1.00 91.62 102 PHE A CA 1
ATOM 754 C C . PHE A 1 102 ? 0.575 -4.827 6.396 1.00 91.62 102 PHE A C 1
ATOM 756 O O . PHE A 1 102 ? -0.411 -4.974 7.119 1.00 91.62 102 PHE A O 1
ATOM 763 N N . GLN A 1 103 ? 1.236 -5.866 5.887 1.00 92.88 103 GLN A N 1
ATOM 764 C CA . GLN A 1 103 ? 0.851 -7.261 6.094 1.00 92.88 103 GLN A CA 1
ATOM 765 C C . GLN A 1 103 ? 0.875 -7.670 7.568 1.00 92.88 103 GLN A C 1
ATOM 767 O O . GLN A 1 103 ? -0.083 -8.273 8.053 1.00 92.88 103 GLN A O 1
ATOM 772 N N . LYS A 1 104 ? 1.936 -7.303 8.296 1.00 91.56 104 LYS A N 1
ATOM 773 C CA . LYS A 1 104 ? 2.066 -7.610 9.724 1.00 91.56 104 LYS A CA 1
ATOM 774 C C . LYS A 1 104 ? 1.011 -6.887 10.568 1.00 91.56 104 LYS A C 1
ATOM 776 O O . LYS A 1 104 ? 0.350 -7.526 11.376 1.00 91.56 104 LYS A O 1
ATOM 781 N N . ASN A 1 105 ? 0.835 -5.576 10.372 1.00 87.50 105 ASN A N 1
ATOM 782 C CA . ASN A 1 105 ? -0.008 -4.747 11.243 1.00 87.50 105 ASN A CA 1
ATOM 783 C C . ASN A 1 105 ? -1.505 -4.767 10.880 1.00 87.50 105 ASN A C 1
ATOM 785 O O . ASN A 1 105 ? -2.335 -4.745 11.782 1.00 87.50 105 ASN A O 1
ATOM 789 N N . LEU A 1 106 ? -1.869 -4.787 9.589 1.00 86.69 106 LEU A N 1
ATOM 790 C CA . LEU A 1 106 ? -3.270 -4.662 9.143 1.00 86.69 106 LEU A CA 1
ATOM 791 C C . LEU A 1 106 ? -3.868 -5.946 8.558 1.00 86.69 106 LEU A C 1
ATOM 793 O O . LEU A 1 106 ? -5.091 -6.100 8.575 1.00 86.69 106 LEU A O 1
ATOM 797 N N . VAL A 1 107 ? -3.043 -6.865 8.043 1.00 87.44 107 VAL A N 1
ATOM 798 C CA . VAL A 1 107 ? -3.508 -8.175 7.540 1.00 87.44 107 VAL A CA 1
ATOM 799 C C . VAL A 1 107 ? -3.354 -9.280 8.597 1.00 87.44 107 VAL A C 1
ATOM 801 O O . VAL A 1 107 ? -4.042 -10.293 8.508 1.00 87.44 107 VAL A O 1
ATOM 804 N N . GLY A 1 108 ? -2.502 -9.082 9.611 1.00 87.88 108 GLY A N 1
ATOM 805 C CA . GLY A 1 108 ? -2.247 -10.058 10.677 1.00 87.88 108 GLY A CA 1
ATOM 806 C C . GLY A 1 108 ? -1.353 -11.227 10.247 1.00 87.88 108 GLY A C 1
ATOM 807 O O . GLY A 1 108 ? -1.439 -12.314 10.813 1.00 87.88 108 GLY A O 1
ATOM 808 N N . ILE A 1 109 ? -0.518 -11.044 9.219 1.00 89.12 109 ILE A N 1
ATOM 809 C CA . ILE A 1 109 ? 0.368 -12.101 8.714 1.00 89.12 109 ILE A CA 1
ATOM 810 C C . ILE A 1 109 ? 1.622 -12.183 9.597 1.00 89.12 109 ILE A C 1
ATOM 812 O O . ILE A 1 109 ? 2.422 -11.249 9.639 1.00 89.12 109 ILE A O 1
ATOM 816 N N . ALA A 1 110 ? 1.815 -13.323 10.270 1.00 86.56 110 ALA A N 1
ATOM 817 C CA . ALA A 1 110 ? 2.939 -13.554 11.184 1.00 86.56 110 ALA A CA 1
ATOM 818 C C . ALA A 1 110 ? 4.317 -13.529 10.490 1.00 86.56 110 ALA A C 1
ATOM 820 O O . ALA A 1 110 ? 5.286 -13.019 11.051 1.00 86.56 110 ALA A O 1
ATOM 821 N N . ARG A 1 111 ? 4.401 -14.048 9.257 1.00 89.62 111 ARG A N 1
ATOM 822 C CA . ARG A 1 111 ? 5.589 -14.002 8.389 1.00 89.62 111 ARG A CA 1
ATOM 823 C C . ARG A 1 111 ? 5.267 -13.214 7.110 1.00 89.62 111 ARG A C 1
ATOM 825 O O . ARG A 1 111 ? 4.815 -13.819 6.143 1.00 89.62 111 ARG A O 1
ATOM 832 N N . PRO A 1 112 ? 5.414 -11.876 7.110 1.00 91.00 112 PRO A N 1
ATOM 833 C CA . PRO A 1 112 ? 5.079 -11.050 5.954 1.00 91.00 112 PRO A CA 1
ATOM 834 C C . PRO A 1 112 ? 6.065 -11.279 4.798 1.00 91.00 112 PRO A C 1
ATOM 836 O O . PRO A 1 112 ? 7.269 -11.051 4.938 1.00 91.00 112 PRO A O 1
ATOM 839 N N . ASP A 1 113 ? 5.544 -11.704 3.648 1.00 89.38 113 ASP A N 1
ATOM 840 C CA . ASP A 1 113 ? 6.322 -12.006 2.439 1.00 89.38 113 ASP A CA 1
ATOM 841 C C . ASP A 1 113 ? 6.786 -10.743 1.684 1.00 89.38 113 ASP A C 1
ATOM 843 O O . ASP A 1 113 ? 7.821 -10.763 1.020 1.00 89.38 113 ASP A O 1
ATOM 847 N N . GLY A 1 114 ? 6.096 -9.608 1.842 1.00 90.75 114 GLY A N 1
ATOM 848 C CA . GLY A 1 114 ? 6.373 -8.382 1.093 1.00 90.75 114 GLY A CA 1
ATOM 849 C C . GLY A 1 114 ? 5.811 -8.368 -0.331 1.00 90.75 114 GLY A C 1
ATOM 850 O O . GLY A 1 114 ? 6.368 -7.672 -1.182 1.00 90.75 114 GLY A O 1
ATOM 851 N N . ARG A 1 115 ? 4.735 -9.122 -0.591 1.00 92.94 115 ARG A N 1
ATOM 852 C CA . ARG A 1 115 ? 4.063 -9.265 -1.888 1.00 92.94 115 ARG A CA 1
ATOM 853 C C . ARG A 1 115 ? 2.545 -9.034 -1.786 1.00 92.9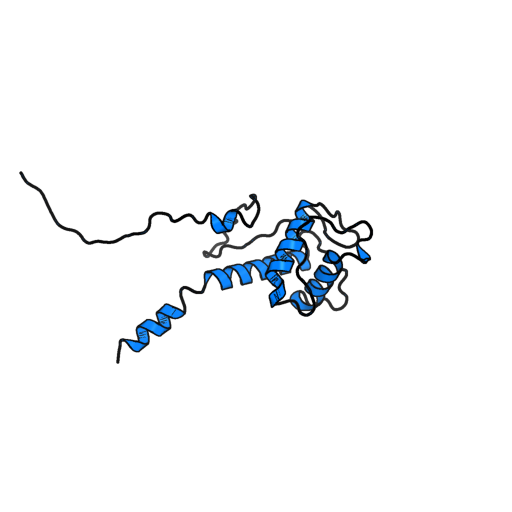4 115 ARG A C 1
ATOM 855 O O . ARG A 1 115 ? 1.862 -9.471 -0.862 1.00 92.94 115 ARG A O 1
ATOM 862 N N . ILE A 1 116 ? 1.980 -8.329 -2.760 1.00 91.06 116 ILE A N 1
ATOM 863 C CA . ILE A 1 116 ? 0.536 -8.134 -2.913 1.00 91.06 116 ILE A CA 1
ATOM 864 C C . ILE A 1 116 ? 0.116 -8.776 -4.230 1.00 91.06 116 ILE A C 1
ATOM 866 O O . ILE A 1 116 ? 0.360 -8.223 -5.300 1.00 91.06 116 ILE A O 1
ATOM 870 N N . ASP A 1 117 ? -0.521 -9.941 -4.146 1.00 90.00 117 ASP A N 1
ATOM 871 C CA . ASP A 1 117 ? -1.137 -10.603 -5.294 1.00 90.00 117 ASP A CA 1
ATOM 872 C C . ASP A 1 117 ? -2.513 -10.024 -5.629 1.00 90.00 117 ASP A C 1
ATOM 874 O O . ASP A 1 117 ? -3.299 -9.670 -4.740 1.00 90.00 117 ASP A O 1
ATOM 878 N N . VAL A 1 118 ? -2.814 -9.971 -6.929 1.00 87.56 118 VAL A N 1
ATOM 879 C CA . VAL A 1 118 ? -4.107 -9.529 -7.467 1.00 87.56 118 VAL A CA 1
ATOM 880 C C . VAL A 1 118 ? -5.222 -10.380 -6.862 1.00 87.56 118 VAL A C 1
ATOM 882 O O . VAL A 1 118 ? -5.133 -11.603 -6.827 1.00 87.56 118 VAL A O 1
ATOM 885 N N . ASN A 1 119 ? -6.262 -9.729 -6.337 1.00 84.25 119 ASN A N 1
ATOM 886 C CA . ASN A 1 119 ? -7.388 -10.358 -5.620 1.00 84.25 119 ASN A CA 1
ATOM 887 C C . ASN A 1 119 ? -7.020 -11.188 -4.366 1.00 84.25 119 ASN A C 1
ATOM 889 O O . ASN A 1 119 ? -7.913 -11.701 -3.686 1.00 84.25 119 ASN A O 1
ATOM 893 N N . GLY A 1 120 ? -5.739 -11.246 -3.992 1.00 88.06 120 GLY A N 1
ATOM 894 C CA . GLY A 1 120 ? -5.250 -11.943 -2.808 1.00 88.06 120 GLY A CA 1
ATOM 895 C C . GLY A 1 120 ? -5.677 -11.292 -1.488 1.00 88.06 120 GLY A C 1
ATOM 896 O O . GLY A 1 120 ? -6.237 -10.190 -1.439 1.00 88.06 120 GLY A O 1
ATOM 897 N N . ARG A 1 121 ? -5.369 -11.970 -0.374 1.00 88.50 121 ARG A N 1
ATOM 898 C CA . ARG A 1 121 ? -5.737 -11.545 0.992 1.00 88.50 121 ARG A CA 1
ATOM 899 C C . ARG A 1 121 ? -5.283 -10.110 1.296 1.00 88.50 121 ARG A C 1
ATOM 901 O O . ARG A 1 121 ? -6.084 -9.299 1.760 1.00 88.50 121 ARG A O 1
ATOM 908 N N . SER A 1 122 ? -4.034 -9.785 0.960 1.00 89.19 122 SER A N 1
ATOM 909 C CA . SER A 1 122 ? -3.445 -8.450 1.128 1.00 89.19 122 SER A CA 1
ATOM 910 C C . SER A 1 122 ? -4.159 -7.382 0.286 1.00 89.19 122 SER A C 1
ATOM 912 O O . SER A 1 122 ? -4.470 -6.313 0.806 1.00 89.19 122 SER A O 1
ATOM 914 N N . HIS A 1 123 ? -4.501 -7.681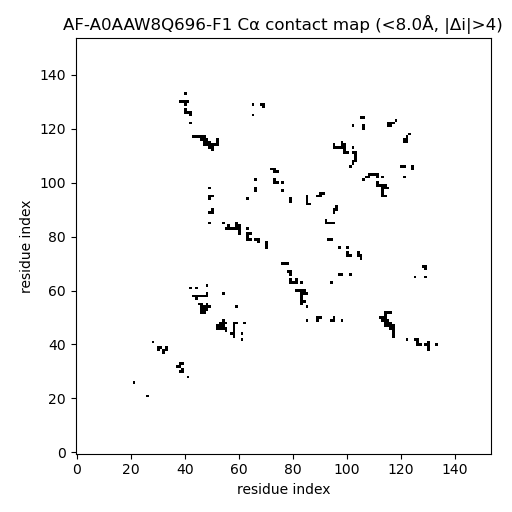 -0.975 1.00 89.06 123 HIS A N 1
ATOM 915 C CA . HIS A 1 123 ? -5.205 -6.754 -1.874 1.00 89.06 123 HIS A CA 1
ATOM 916 C C . HIS A 1 123 ? -6.631 -6.441 -1.393 1.00 89.06 123 HIS A C 1
ATOM 918 O O . HIS A 1 123 ? -7.035 -5.276 -1.320 1.00 89.06 123 HIS A O 1
ATOM 924 N N . ARG A 1 124 ? -7.379 -7.475 -0.980 1.00 88.69 124 ARG A N 1
ATOM 925 C CA . ARG A 1 124 ? -8.721 -7.317 -0.393 1.00 88.69 124 ARG A CA 1
ATOM 926 C C . ARG A 1 124 ? -8.674 -6.498 0.897 1.00 88.69 124 ARG A C 1
ATOM 928 O O . ARG A 1 124 ? -9.520 -5.629 1.095 1.00 88.69 124 ARG A O 1
ATOM 935 N N . LYS A 1 125 ? -7.670 -6.725 1.754 1.00 89.12 125 LYS A N 1
ATOM 936 C CA . LYS A 1 125 ? -7.519 -5.969 3.004 1.00 89.12 125 LYS A CA 1
ATOM 937 C C . LYS A 1 125 ? -7.125 -4.510 2.765 1.00 89.12 125 LYS A C 1
ATOM 939 O O . LYS A 1 125 ? -7.640 -3.642 3.463 1.00 89.12 125 LYS A O 1
ATOM 944 N N . LEU A 1 126 ? -6.291 -4.234 1.759 1.00 87.81 126 LEU A N 1
ATOM 945 C CA . LEU A 1 126 ? -5.927 -2.874 1.345 1.00 87.81 126 LEU A CA 1
ATOM 946 C C . LEU A 1 126 ? -7.169 -2.109 0.856 1.00 87.81 126 LEU A C 1
ATOM 948 O O . LEU A 1 126 ? -7.468 -1.032 1.363 1.00 87.81 126 LEU A O 1
ATOM 952 N N . THR A 1 127 ? -7.950 -2.730 -0.033 1.00 87.62 127 THR A N 1
ATOM 953 C CA . THR A 1 127 ? -9.243 -2.219 -0.527 1.00 87.62 127 THR A CA 1
ATOM 954 C C . THR A 1 127 ? -10.218 -1.921 0.619 1.00 87.62 127 THR A C 1
ATOM 956 O O . THR A 1 127 ? -10.799 -0.835 0.679 1.00 87.62 127 THR A O 1
ATOM 959 N N . GLN A 1 128 ? -10.361 -2.848 1.577 1.00 85.31 128 GLN A N 1
ATOM 960 C CA . GLN A 1 128 ? -11.205 -2.655 2.761 1.00 85.31 128 GLN A CA 1
ATOM 961 C C . GLN A 1 128 ? -10.715 -1.480 3.621 1.00 85.31 128 GLN A C 1
ATOM 963 O O . GLN A 1 128 ? -11.518 -0.641 4.022 1.00 85.31 128 GLN A O 1
ATOM 968 N N . ALA A 1 129 ? -9.411 -1.401 3.897 1.00 85.38 129 ALA A N 1
ATOM 969 C CA . ALA A 1 129 ? -8.838 -0.366 4.752 1.00 85.38 129 ALA A CA 1
ATOM 970 C C . ALA A 1 129 ? -8.975 1.035 4.130 1.00 85.38 129 ALA A C 1
ATOM 972 O O . ALA A 1 129 ? -9.398 1.962 4.819 1.00 85.38 129 ALA A O 1
ATOM 973 N N . ILE A 1 130 ? -8.718 1.179 2.824 1.00 84.25 130 ILE A N 1
ATOM 974 C CA . ILE A 1 130 ? -8.937 2.440 2.098 1.00 84.25 130 ILE A CA 1
ATOM 975 C C . ILE A 1 130 ? -10.423 2.799 2.024 1.00 84.25 130 ILE A C 1
ATOM 977 O O . ILE A 1 130 ? -10.767 3.956 2.248 1.00 84.25 130 ILE A O 1
ATOM 981 N N . THR A 1 131 ? -11.321 1.833 1.805 1.00 82.44 131 THR A N 1
ATOM 982 C CA . THR A 1 131 ? -12.773 2.088 1.840 1.00 82.44 131 THR A CA 1
ATOM 983 C C . THR A 1 131 ? -13.219 2.590 3.218 1.00 82.44 131 THR A C 1
ATOM 985 O O . THR A 1 131 ? -13.914 3.599 3.302 1.00 82.44 131 THR A O 1
ATOM 988 N N . VAL A 1 132 ? -12.760 1.966 4.311 1.00 81.19 132 VAL A N 1
ATOM 989 C CA . VAL A 1 132 ? -13.065 2.408 5.685 1.00 81.19 132 VAL A CA 1
ATOM 990 C C . VAL A 1 132 ? -12.456 3.780 5.994 1.00 81.19 132 VAL A C 1
ATOM 992 O O . VAL A 1 132 ? -13.115 4.597 6.634 1.00 81.19 132 VAL A O 1
ATOM 995 N N . LEU A 1 133 ? -11.235 4.077 5.538 1.00 78.88 133 LEU A N 1
ATOM 996 C CA . LEU A 1 133 ? -10.646 5.414 5.685 1.00 78.88 133 LEU A CA 1
ATOM 997 C C . LEU A 1 133 ? -11.408 6.476 4.886 1.00 78.88 133 LEU A C 1
ATOM 999 O O . LEU A 1 133 ? -11.632 7.568 5.402 1.00 78.88 133 LEU A O 1
ATOM 1003 N N . SER A 1 134 ? -11.820 6.161 3.657 1.00 72.06 134 SER A N 1
ATOM 1004 C CA . SER A 1 134 ? -12.619 7.056 2.819 1.00 72.06 134 SER A CA 1
ATOM 1005 C C . SER A 1 134 ? -13.969 7.342 3.474 1.00 72.06 134 SER A C 1
ATOM 1007 O O . SER A 1 134 ? -14.330 8.506 3.613 1.00 72.06 134 SER A O 1
ATOM 1009 N N . ALA A 1 135 ? -14.651 6.306 3.976 1.00 69.62 135 ALA A N 1
ATOM 1010 C CA . ALA A 1 135 ? -15.897 6.439 4.726 1.00 69.62 135 ALA A CA 1
ATOM 1011 C C . ALA A 1 135 ? -15.717 7.293 5.995 1.00 69.62 135 ALA A C 1
ATOM 1013 O O . ALA A 1 135 ? -16.477 8.227 6.226 1.00 69.62 135 ALA A O 1
ATOM 1014 N N . LYS A 1 136 ? -14.670 7.047 6.798 1.00 67.69 136 LYS A N 1
ATOM 1015 C CA . LYS A 1 136 ? -14.360 7.874 7.980 1.00 67.69 136 LYS A CA 1
ATOM 1016 C C . LYS A 1 136 ? -14.114 9.343 7.615 1.00 67.69 136 LYS A C 1
ATOM 1018 O O . LYS A 1 136 ? -14.601 10.222 8.319 1.00 67.69 136 LYS A O 1
ATOM 1023 N N . LYS A 1 137 ? -13.408 9.615 6.510 1.00 64.75 137 LYS A N 1
ATOM 1024 C CA . LYS A 1 137 ? -13.160 10.978 6.007 1.00 64.75 137 LYS A CA 1
ATOM 1025 C C . LYS A 1 137 ? -14.411 11.658 5.438 1.00 64.75 137 LYS A C 1
ATOM 1027 O O . LYS A 1 137 ? -14.482 12.879 5.500 1.00 64.75 137 LYS A O 1
ATOM 1032 N N . SER A 1 138 ? -15.394 10.909 4.933 1.00 61.50 138 SER A N 1
ATOM 1033 C CA . SER A 1 138 ? -16.679 11.449 4.454 1.00 61.50 138 SER A CA 1
ATOM 1034 C C . SER A 1 138 ? -17.760 11.574 5.540 1.00 61.50 138 SER A C 1
ATOM 1036 O O . SER A 1 138 ? -18.800 12.174 5.294 1.00 61.50 138 SER A O 1
ATOM 1038 N N . VAL A 1 139 ? -17.528 11.055 6.751 1.00 52.53 139 VAL A N 1
ATOM 1039 C CA . VAL A 1 139 ? -18.480 11.082 7.882 1.00 52.53 139 VAL A CA 1
ATOM 1040 C C . VAL A 1 139 ? -18.402 12.302 8.852 1.00 52.53 139 VAL A C 1
ATOM 1042 O O . VAL A 1 139 ? -19.262 12.374 9.734 1.00 52.53 139 VAL A O 1
ATOM 1045 N N . PRO A 1 140 ? -17.526 13.335 8.736 1.00 48.28 140 PRO A N 1
ATOM 1046 C CA . PRO A 1 140 ? -17.461 14.408 9.744 1.00 48.28 140 PRO A CA 1
ATOM 1047 C C . PRO A 1 140 ? -18.661 15.383 9.758 1.00 48.28 140 PRO A C 1
ATOM 1049 O O . PRO A 1 140 ? -18.671 16.309 10.563 1.00 48.28 140 PRO A O 1
ATOM 1052 N N . VAL A 1 141 ? -19.687 15.188 8.916 1.00 47.06 141 VAL A N 1
ATOM 1053 C CA . VAL A 1 141 ? -20.832 16.116 8.752 1.00 47.06 141 VAL A CA 1
ATOM 1054 C C . VAL A 1 141 ? -22.165 15.552 9.296 1.00 47.06 141 VAL A C 1
ATOM 1056 O O . VAL A 1 141 ? -23.215 16.144 9.090 1.00 47.06 141 VAL A O 1
ATOM 1059 N N . SER A 1 142 ? -22.170 14.431 10.036 1.00 47.56 142 SER A N 1
ATOM 1060 C CA . SER A 1 142 ? -23.421 13.866 10.604 1.00 47.56 142 SER A CA 1
ATOM 1061 C C . SER A 1 142 ? -23.457 13.791 12.138 1.00 47.56 142 SER A C 1
ATOM 1063 O O . SER A 1 142 ? -24.462 14.149 12.753 1.00 47.56 142 SER A O 1
ATOM 1065 N N . SER A 1 143 ? -22.355 13.418 12.794 1.00 45.03 143 SER A N 1
ATOM 1066 C CA . SER A 1 143 ? -22.298 13.314 14.264 1.00 45.03 143 SER A CA 1
ATOM 1067 C C . SER A 1 143 ? -22.460 14.662 14.985 1.00 45.03 143 SER A C 1
ATOM 1069 O O . SER A 1 143 ? -22.997 14.702 16.091 1.00 45.03 143 SER A O 1
ATOM 1071 N N . SER A 1 144 ? -22.079 15.776 14.350 1.00 44.94 144 SER A N 1
ATOM 1072 C CA . SER A 1 144 ? -22.215 17.124 14.927 1.00 44.94 144 SER A CA 1
ATOM 1073 C C . SER A 1 144 ? -23.674 17.624 14.986 1.00 44.94 144 SER A C 1
ATOM 1075 O O . SER A 1 144 ? -24.040 18.366 15.898 1.00 44.94 144 SER A O 1
ATOM 1077 N N . LEU A 1 145 ? -24.550 17.156 14.085 1.00 45.94 145 LEU A N 1
ATOM 1078 C CA . LEU A 1 145 ? -25.977 17.518 14.078 1.00 45.94 145 LEU A CA 1
ATOM 1079 C C . LEU A 1 145 ? -26.754 16.889 15.246 1.00 45.94 145 LEU A C 1
ATOM 1081 O O . LEU A 1 145 ? -27.615 17.548 15.824 1.00 45.94 145 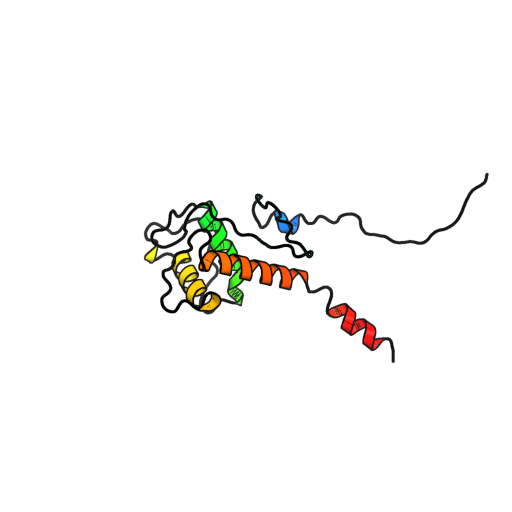LEU A O 1
ATOM 1085 N N . LYS A 1 146 ? -26.410 15.659 15.661 1.00 45.66 146 LYS A N 1
ATOM 1086 C CA . LYS A 1 146 ? -27.035 15.015 16.835 1.00 45.66 146 LYS A CA 1
ATOM 1087 C C . LYS A 1 146 ? -26.673 15.687 18.165 1.00 45.66 146 LYS A C 1
ATOM 1089 O O . LYS A 1 146 ? -27.502 15.691 19.067 1.00 45.66 146 LYS A O 1
ATOM 1094 N N . MET A 1 147 ? -25.487 16.290 18.274 1.00 42.12 147 MET A N 1
ATOM 1095 C CA . MET A 1 147 ? -25.101 17.086 19.449 1.00 42.12 147 MET A CA 1
ATOM 1096 C C . MET A 1 147 ? -25.811 18.449 19.468 1.00 42.12 147 MET A C 1
ATOM 1098 O O . MET A 1 147 ? -26.324 18.858 20.505 1.00 42.12 147 MET A O 1
ATOM 1102 N N . LYS A 1 148 ? -25.910 19.140 18.321 1.00 44.31 148 LYS A N 1
ATOM 1103 C CA . LYS A 1 148 ? -26.529 20.477 18.250 1.00 44.31 148 LYS A CA 1
ATOM 1104 C C . LYS A 1 148 ? -28.049 20.510 18.432 1.00 44.31 148 LYS A C 1
ATOM 1106 O O . LYS A 1 148 ? -28.564 21.570 18.769 1.00 44.31 148 LYS A O 1
ATOM 1111 N N . LEU A 1 149 ? -28.762 19.398 18.230 1.00 44.09 149 LEU A N 1
ATOM 1112 C CA . LEU A 1 149 ? -30.216 19.360 18.434 1.00 44.09 149 LEU A CA 1
ATOM 1113 C C . LEU A 1 149 ? -30.617 19.160 19.907 1.00 44.09 149 LEU A C 1
ATOM 1115 O O . LEU A 1 149 ? -31.706 19.570 20.290 1.00 44.09 149 LEU A O 1
ATOM 1119 N N . LYS A 1 150 ? -29.749 18.566 20.743 1.00 46.16 150 LYS A N 1
ATOM 1120 C CA . LYS A 1 150 ? -30.075 18.303 22.156 1.00 46.16 150 LYS A CA 1
ATOM 1121 C C . LYS A 1 150 ? -29.876 19.519 23.074 1.00 46.16 150 LYS A C 1
ATOM 1123 O O . LYS A 1 150 ? -30.570 19.623 24.068 1.00 46.16 150 LYS A O 1
ATOM 1128 N N . ILE A 1 151 ? -29.016 20.468 22.697 1.00 49.72 151 ILE A N 1
ATOM 1129 C CA . ILE A 1 151 ? -28.738 21.711 23.456 1.00 49.72 151 ILE A CA 1
ATOM 1130 C C . ILE A 1 151 ? -29.741 22.840 23.102 1.00 49.72 151 ILE A C 1
ATOM 1132 O O . ILE A 1 151 ? -29.482 24.016 23.331 1.00 49.72 151 ILE A O 1
ATOM 1136 N N . LYS A 1 152 ? -30.861 22.518 22.442 1.00 43.97 152 LYS A N 1
ATOM 1137 C CA . LYS A 1 152 ? -31.888 23.503 22.050 1.00 43.97 152 LYS A CA 1
ATOM 1138 C C . LYS A 1 152 ? -33.315 23.033 22.365 1.00 43.97 152 LYS A C 1
ATOM 1140 O O . LYS A 1 152 ? -34.261 23.456 21.707 1.00 43.97 152 LYS A O 1
ATOM 1145 N N . LEU A 1 153 ? -33.425 22.122 23.333 1.00 48.84 153 LEU A N 1
ATOM 1146 C CA . LEU A 1 153 ? -34.667 21.570 23.886 1.00 48.84 153 LEU A CA 1
ATOM 1147 C C . LEU A 1 153 ? -34.676 21.593 25.434 1.00 48.84 153 LEU A C 1
ATOM 1149 O O . LEU A 1 153 ? -35.464 20.881 26.051 1.00 48.84 153 LEU A O 1
ATOM 1153 N N . GLU A 1 154 ? -33.809 22.416 26.028 1.00 41.66 154 GLU A N 1
ATOM 1154 C CA . GLU A 1 154 ? -33.824 22.851 27.433 1.00 41.66 154 GLU A CA 1
ATOM 1155 C C . GLU A 1 154 ? -33.907 24.385 27.445 1.00 41.66 154 GLU A C 1
ATOM 1157 O O . GLU A 1 154 ? -33.287 24.991 26.533 1.00 41.66 154 GLU A O 1
#

Solvent-accessible surface area (backbone atoms only — not comparable to full-atom values): 9756 Å² total; per-residue (Å²): 132,90,86,81,85,91,80,81,87,85,78,99,75,78,79,86,65,75,59,76,66,47,72,78,55,76,89,77,76,85,81,73,84,53,93,75,90,55,85,68,49,79,74,82,52,93,49,24,34,45,57,95,34,72,54,48,41,72,38,36,28,50,50,33,51,54,51,48,77,40,39,96,77,41,87,96,58,76,83,61,79,69,74,31,69,53,63,100,50,45,91,77,12,70,62,24,55,46,43,23,50,45,30,40,72,76,68,64,37,91,77,49,80,19,56,34,44,62,88,30,75,59,40,51,48,50,26,50,52,52,25,52,50,51,52,60,71,71,48,81,81,54,70,63,56,67,57,62,59,62,78,68,79,116